Protein AF-A0A8I2FVI8-F1 (afdb_monomer_lite)

Structure (mmCIF, N/CA/C/O backbone):
data_AF-A0A8I2FVI8-F1
#
_entry.id   AF-A0A8I2FVI8-F1
#
loop_
_atom_site.group_PDB
_atom_site.id
_atom_site.type_symbol
_atom_site.label_atom_id
_atom_site.label_alt_id
_atom_site.label_comp_id
_atom_site.label_asym_id
_atom_site.label_entity_id
_atom_site.label_seq_id
_atom_site.pdbx_PDB_ins_code
_atom_site.Cartn_x
_atom_site.Cartn_y
_atom_site.Cartn_z
_atom_site.occupancy
_atom_site.B_iso_or_equiv
_atom_site.auth_seq_id
_atom_site.auth_comp_id
_atom_site.auth_asym_id
_atom_site.auth_atom_id
_atom_site.pdbx_PDB_model_num
ATOM 1 N N . MET A 1 1 ? 8.600 -8.581 -15.333 1.00 67.62 1 MET A N 1
ATOM 2 C CA . MET A 1 1 ? 9.399 -9.189 -14.242 1.00 67.62 1 MET A CA 1
ATOM 3 C C . MET A 1 1 ? 10.765 -8.516 -14.076 1.00 67.62 1 MET A C 1
ATOM 5 O O . MET A 1 1 ? 10.994 -7.968 -13.010 1.00 67.62 1 MET A O 1
ATOM 9 N N . ALA A 1 2 ? 11.638 -8.461 -15.097 1.00 86.44 2 ALA A N 1
ATOM 10 C CA . ALA A 1 2 ? 12.996 -7.894 -14.961 1.00 86.44 2 ALA A CA 1
ATOM 11 C C . ALA A 1 2 ? 13.040 -6.448 -14.413 1.00 86.44 2 ALA A C 1
ATOM 13 O O . ALA A 1 2 ? 13.754 -6.176 -13.453 1.00 86.44 2 ALA A O 1
ATOM 14 N N . HIS A 1 3 ? 12.217 -5.539 -14.949 1.00 93.38 3 HIS A N 1
ATOM 15 C CA . HIS A 1 3 ? 12.152 -4.155 -14.458 1.00 93.38 3 HIS A CA 1
ATOM 16 C C . HIS A 1 3 ? 11.578 -4.022 -13.039 1.00 93.38 3 HIS A C 1
ATOM 18 O O . HIS A 1 3 ? 12.005 -3.142 -12.302 1.00 93.38 3 HIS A O 1
ATOM 24 N N . TYR A 1 4 ? 10.671 -4.913 -12.624 1.00 95.62 4 TYR A N 1
ATOM 25 C CA . TYR A 1 4 ? 10.170 -4.936 -11.245 1.00 95.62 4 TYR A CA 1
ATOM 26 C C . TYR A 1 4 ? 11.287 -5.322 -10.266 1.00 95.62 4 TYR A C 1
ATOM 28 O O . TYR A 1 4 ? 11.525 -4.601 -9.302 1.00 95.62 4 TYR A O 1
ATOM 36 N N . ASN A 1 5 ? 12.031 -6.395 -10.558 1.00 96.81 5 ASN A N 1
ATOM 37 C CA . ASN A 1 5 ? 13.161 -6.817 -9.722 1.00 96.81 5 ASN A CA 1
ATOM 38 C C . ASN A 1 5 ? 14.243 -5.729 -9.647 1.00 96.81 5 ASN A C 1
ATOM 40 O O . ASN A 1 5 ? 14.811 -5.491 -8.585 1.00 96.81 5 ASN A O 1
ATOM 44 N N . LEU A 1 6 ? 14.487 -5.028 -10.759 1.00 96.88 6 LEU A N 1
ATOM 45 C CA . LEU A 1 6 ? 15.387 -3.878 -10.791 1.00 96.88 6 LEU A CA 1
ATOM 46 C C . LEU A 1 6 ? 14.881 -2.727 -9.903 1.00 96.88 6 LEU A C 1
ATOM 48 O O . LEU A 1 6 ? 15.671 -2.116 -9.188 1.00 96.88 6 LEU A O 1
ATOM 52 N N . GLY A 1 7 ? 13.573 -2.458 -9.915 1.00 97.50 7 GLY A N 1
ATOM 53 C CA . GLY A 1 7 ? 12.948 -1.471 -9.033 1.00 97.50 7 GLY A CA 1
ATOM 54 C C . GLY A 1 7 ? 13.130 -1.808 -7.557 1.00 97.50 7 GLY A C 1
ATOM 55 O O . GLY A 1 7 ? 13.542 -0.945 -6.787 1.00 97.50 7 GLY A O 1
ATOM 56 N N . ILE A 1 8 ? 12.938 -3.076 -7.181 1.00 98.00 8 ILE A N 1
ATOM 57 C CA . ILE A 1 8 ? 13.197 -3.560 -5.817 1.00 98.00 8 ILE A CA 1
ATOM 58 C C . ILE A 1 8 ? 14.671 -3.376 -5.436 1.00 98.00 8 ILE A C 1
ATOM 60 O O . ILE A 1 8 ? 14.960 -2.828 -4.375 1.00 98.00 8 ILE A O 1
ATOM 64 N N . ALA A 1 9 ? 15.611 -3.754 -6.306 1.00 98.00 9 ALA A N 1
ATOM 65 C CA . ALA A 1 9 ? 17.041 -3.593 -6.037 1.00 98.00 9 ALA A CA 1
ATOM 66 C C . ALA A 1 9 ? 17.439 -2.118 -5.833 1.00 98.00 9 ALA A C 1
ATOM 68 O O . ALA A 1 9 ? 18.198 -1.786 -4.918 1.00 98.00 9 ALA A O 1
ATOM 69 N N . PHE A 1 10 ? 16.899 -1.207 -6.647 1.00 98.31 10 PHE A N 1
ATOM 70 C CA . PHE A 1 10 ? 17.116 0.226 -6.458 1.00 98.31 10 PHE A CA 1
ATOM 71 C C . PHE A 1 10 ? 16.465 0.758 -5.181 1.00 98.31 10 PHE A C 1
ATOM 73 O O . PHE A 1 10 ? 17.081 1.568 -4.493 1.00 98.31 10 PHE A O 1
ATOM 80 N N . PHE A 1 11 ? 15.268 0.285 -4.834 1.00 97.81 11 PHE A N 1
ATOM 81 C CA . PHE A 1 11 ? 14.587 0.669 -3.599 1.00 97.81 11 PHE A CA 1
ATOM 82 C C . PHE A 1 11 ? 15.399 0.263 -2.365 1.00 97.81 11 PHE A C 1
ATOM 84 O O . PHE A 1 11 ? 15.670 1.096 -1.504 1.00 97.81 11 PHE A O 1
ATOM 91 N N . MET A 1 12 ? 15.880 -0.983 -2.327 1.00 97.25 12 MET A N 1
ATOM 92 C CA . MET A 1 12 ? 16.697 -1.504 -1.226 1.00 97.25 12 MET A CA 1
ATOM 93 C C . MET A 1 12 ? 18.048 -0.792 -1.080 1.00 97.25 12 MET A C 1
ATOM 95 O O . MET A 1 12 ? 18.614 -0.772 0.007 1.00 97.25 12 MET A O 1
ATOM 99 N N . THR A 1 13 ? 18.567 -0.200 -2.159 1.00 97.44 13 THR A N 1
ATOM 100 C CA . THR A 1 13 ? 19.827 0.565 -2.148 1.00 97.44 13 THR A CA 1
ATOM 101 C C . THR A 1 13 ? 19.614 2.076 -2.000 1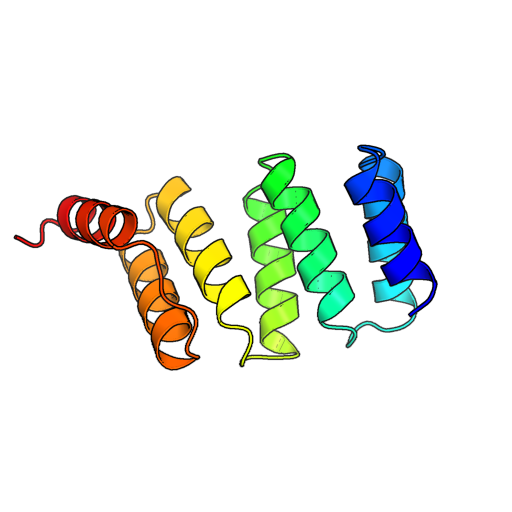.00 97.44 13 THR A C 1
ATOM 103 O O . THR A 1 13 ? 20.556 2.844 -2.179 1.00 97.44 13 THR A O 1
ATOM 106 N N . GLY A 1 14 ? 18.389 2.527 -1.699 1.00 96.38 14 GLY A N 1
ATOM 107 C CA . GLY A 1 14 ? 18.061 3.945 -1.502 1.00 96.38 14 GLY A CA 1
ATOM 108 C C . GLY A 1 14 ? 18.049 4.789 -2.783 1.00 96.38 14 GLY A C 1
ATOM 109 O O . GLY A 1 14 ? 17.909 6.009 -2.736 1.00 96.38 14 GLY A O 1
ATOM 110 N N . GLN A 1 15 ? 18.170 4.169 -3.959 1.00 98.12 15 GLN A N 1
ATOM 111 C CA . GLN A 1 15 ? 18.161 4.853 -5.254 1.00 98.12 15 GLN A CA 1
ATOM 112 C C . GLN A 1 15 ? 16.721 5.103 -5.730 1.00 98.12 15 GLN A C 1
ATOM 114 O O . GLN A 1 15 ? 16.296 4.611 -6.777 1.00 98.12 15 GLN A O 1
ATOM 119 N N . PHE A 1 16 ? 15.961 5.884 -4.962 1.00 96.69 16 PHE A N 1
ATOM 120 C CA . PHE A 1 16 ? 14.509 6.036 -5.107 1.00 96.69 16 PHE A CA 1
ATOM 121 C C . PHE A 1 16 ? 14.051 6.503 -6.496 1.00 96.69 16 PHE A C 1
ATOM 123 O O . PHE A 1 16 ? 13.142 5.904 -7.063 1.00 96.69 16 PHE A O 1
ATOM 130 N N . ASN A 1 17 ? 14.733 7.476 -7.110 1.00 97.44 17 ASN A N 1
ATOM 131 C CA . ASN A 1 17 ? 14.395 7.929 -8.470 1.00 97.44 17 ASN A CA 1
ATOM 132 C C . ASN A 1 17 ? 14.585 6.820 -9.520 1.00 97.44 17 ASN A C 1
ATOM 134 O O . ASN A 1 17 ? 13.853 6.742 -10.507 1.00 97.44 17 ASN A O 1
ATOM 138 N N . LYS A 1 18 ? 15.583 5.946 -9.337 1.00 98.12 18 LYS A N 1
ATOM 139 C CA . LYS A 1 18 ? 15.793 4.804 -10.238 1.00 98.12 18 LYS A CA 1
ATOM 140 C C . LYS A 1 18 ? 14.761 3.707 -9.981 1.00 98.12 18 LYS A C 1
ATOM 142 O O . LYS A 1 18 ? 14.297 3.096 -10.941 1.00 98.12 18 LYS A O 1
ATOM 147 N N . ALA A 1 19 ? 14.378 3.500 -8.721 1.00 98.31 19 ALA A N 1
ATOM 148 C CA . ALA A 1 19 ? 13.312 2.578 -8.344 1.00 98.31 19 ALA A CA 1
ATOM 149 C C . ALA A 1 19 ? 11.976 2.982 -8.984 1.00 98.31 19 ALA A C 1
ATOM 151 O O . ALA A 1 19 ? 11.353 2.158 -9.647 1.00 98.31 19 ALA A O 1
ATOM 152 N N . GLU A 1 20 ? 11.600 4.262 -8.884 1.00 98.31 20 GLU A N 1
ATOM 153 C CA . GLU A 1 20 ? 10.383 4.813 -9.495 1.00 98.31 20 GLU A CA 1
ATOM 154 C C . GLU A 1 20 ? 10.350 4.541 -11.000 1.00 98.31 20 GLU A C 1
ATOM 156 O O . GLU A 1 20 ? 9.423 3.912 -11.509 1.00 98.31 20 GLU A O 1
ATOM 161 N N . ASN A 1 21 ? 11.416 4.925 -11.707 1.00 98.19 21 ASN A N 1
ATOM 162 C CA . ASN A 1 21 ? 11.533 4.705 -13.146 1.00 98.19 21 ASN A CA 1
ATOM 163 C C . ASN A 1 21 ? 11.452 3.220 -13.527 1.00 98.19 21 ASN A C 1
ATOM 165 O O . ASN A 1 21 ? 10.867 2.869 -14.553 1.00 98.19 21 ASN A O 1
ATOM 169 N N . ALA A 1 22 ? 12.046 2.333 -12.729 1.00 98.31 22 ALA A N 1
ATOM 170 C CA . ALA A 1 22 ? 12.007 0.900 -12.981 1.00 98.31 22 ALA A CA 1
ATOM 171 C C . ALA A 1 22 ? 10.601 0.314 -12.759 1.00 98.31 22 ALA A C 1
ATOM 173 O O . ALA A 1 22 ? 10.139 -0.468 -13.594 1.00 98.31 22 ALA A O 1
ATOM 174 N N . PHE A 1 23 ? 9.887 0.734 -11.710 1.00 98.31 23 PHE A N 1
ATOM 175 C CA . PHE A 1 23 ? 8.494 0.337 -11.492 1.00 98.31 23 PHE A CA 1
ATOM 176 C C . PHE A 1 23 ? 7.565 0.876 -12.585 1.00 98.31 23 PHE A C 1
ATOM 178 O O . PHE A 1 23 ? 6.791 0.100 -13.141 1.00 98.31 23 PHE A O 1
ATOM 185 N N . ILE A 1 24 ? 7.699 2.146 -12.984 1.00 98.25 24 ILE A N 1
ATOM 186 C CA . ILE A 1 24 ? 6.922 2.737 -14.087 1.00 98.25 24 ILE A CA 1
ATOM 187 C C . ILE A 1 24 ? 7.171 1.983 -15.398 1.00 98.25 24 ILE A C 1
ATOM 189 O O . ILE A 1 24 ? 6.223 1.659 -16.108 1.00 98.25 24 ILE A O 1
ATOM 193 N N . LYS A 1 25 ? 8.424 1.623 -15.713 1.00 98.19 25 LYS A N 1
ATOM 194 C CA . LYS A 1 25 ? 8.726 0.776 -16.880 1.00 98.19 25 LYS A CA 1
ATOM 195 C C . LYS A 1 25 ? 8.083 -0.605 -16.770 1.00 98.19 25 LYS A C 1
ATOM 197 O O . LYS A 1 25 ? 7.552 -1.105 -17.757 1.00 98.19 25 LYS A O 1
ATOM 202 N N . ALA A 1 26 ? 8.108 -1.226 -15.590 1.00 97.88 26 ALA A N 1
ATOM 203 C CA . ALA A 1 26 ? 7.453 -2.514 -15.375 1.00 97.88 26 ALA A CA 1
ATOM 204 C C . ALA A 1 26 ? 5.934 -2.432 -15.611 1.00 97.88 26 ALA A C 1
ATOM 206 O O . ALA A 1 26 ? 5.385 -3.324 -16.256 1.00 97.88 26 ALA A O 1
ATOM 207 N N . ILE A 1 27 ? 5.297 -1.349 -15.156 1.00 97.88 27 ILE A N 1
ATOM 208 C CA . ILE A 1 27 ? 3.881 -1.037 -15.391 1.00 97.88 27 ILE A CA 1
ATOM 209 C C . ILE A 1 27 ? 3.613 -0.779 -16.878 1.00 97.88 27 ILE A C 1
ATOM 211 O O . ILE A 1 27 ? 2.659 -1.318 -17.423 1.00 97.88 27 ILE A O 1
ATOM 215 N N . GLY A 1 28 ? 4.464 -0.009 -17.562 1.00 97.69 28 GLY A N 1
ATOM 216 C CA . GLY A 1 28 ? 4.313 0.262 -18.995 1.00 97.69 28 GLY A CA 1
ATOM 217 C C . GLY A 1 28 ? 4.406 -0.998 -19.863 1.00 97.69 28 GLY A C 1
ATOM 218 O O . GLY A 1 28 ? 3.726 -1.096 -20.877 1.00 97.69 28 GLY A O 1
ATOM 219 N N . ILE A 1 29 ? 5.208 -1.982 -19.445 1.00 97.50 29 ILE A N 1
ATOM 220 C CA . ILE A 1 29 ? 5.324 -3.284 -20.122 1.00 97.50 29 ILE A CA 1
ATOM 221 C C . ILE A 1 29 ? 4.137 -4.192 -19.789 1.00 97.50 29 ILE A C 1
ATOM 223 O O . ILE A 1 29 ? 3.622 -4.883 -20.663 1.00 97.50 29 ILE A O 1
ATOM 227 N N . ASN A 1 30 ? 3.725 -4.236 -18.521 1.00 96.25 30 ASN A N 1
ATOM 228 C CA . ASN A 1 30 ? 2.562 -4.998 -18.089 1.00 96.25 30 ASN A CA 1
ATOM 229 C C . ASN A 1 30 ? 1.743 -4.191 -17.069 1.00 96.25 30 ASN A C 1
ATOM 231 O O . ASN A 1 30 ? 2.029 -4.257 -15.868 1.00 96.25 30 ASN A O 1
ATOM 235 N N . PRO A 1 31 ? 0.677 -3.504 -17.518 1.00 96.25 31 PRO A N 1
ATOM 236 C CA . PRO A 1 31 ? -0.179 -2.712 -16.638 1.00 96.25 31 PRO A CA 1
ATOM 237 C C . PRO A 1 31 ? -0.926 -3.547 -15.595 1.00 96.25 31 PRO A C 1
ATOM 239 O O . PRO A 1 31 ? -1.364 -3.006 -14.586 1.00 96.25 31 PRO A O 1
ATOM 242 N N . ARG A 1 32 ? -1.058 -4.864 -15.809 1.00 96.06 32 ARG A N 1
ATOM 243 C CA . ARG A 1 32 ? -1.700 -5.803 -14.877 1.00 96.06 32 ARG A CA 1
ATOM 244 C C . ARG A 1 32 ? -0.706 -6.487 -13.935 1.00 96.06 32 ARG A C 1
ATOM 246 O O . ARG A 1 32 ? -1.041 -7.482 -13.300 1.00 96.06 32 ARG A O 1
ATOM 253 N N . LEU A 1 33 ? 0.530 -5.998 -13.844 1.00 95.50 33 LEU A N 1
ATOM 254 C CA . LEU A 1 33 ? 1.505 -6.500 -12.881 1.00 95.50 33 LEU A CA 1
ATOM 255 C C . LEU A 1 33 ? 1.266 -5.853 -11.508 1.00 95.50 33 LEU A C 1
ATOM 257 O O . LEU A 1 33 ? 1.866 -4.821 -11.205 1.00 95.50 33 LEU A O 1
ATOM 261 N N . ASN A 1 34 ? 0.428 -6.476 -10.670 1.00 94.94 34 ASN A N 1
ATOM 262 C CA . ASN A 1 34 ? 0.098 -5.993 -9.317 1.00 94.94 34 ASN A CA 1
ATOM 263 C C . ASN A 1 34 ? 1.347 -5.618 -8.502 1.00 94.94 34 ASN A C 1
ATOM 265 O O . ASN A 1 34 ? 1.445 -4.506 -7.997 1.00 94.94 34 ASN A O 1
ATOM 269 N N . LYS A 1 35 ? 2.374 -6.479 -8.501 1.00 96.06 35 LYS A N 1
ATOM 270 C CA . LYS A 1 35 ? 3.625 -6.254 -7.756 1.00 96.06 35 LYS A CA 1
ATOM 271 C C . LYS A 1 35 ? 4.341 -4.947 -8.118 1.00 96.06 35 LYS A C 1
ATOM 273 O O . LYS A 1 35 ? 5.014 -4.356 -7.277 1.00 96.06 35 LYS A O 1
ATOM 278 N N . ALA A 1 36 ? 4.230 -4.488 -9.366 1.00 97.56 36 ALA A N 1
ATOM 279 C CA . ALA A 1 36 ? 4.847 -3.229 -9.779 1.00 97.56 36 ALA A CA 1
ATOM 280 C C . ALA A 1 36 ? 4.073 -2.017 -9.244 1.00 97.56 36 ALA A C 1
ATOM 282 O O . ALA A 1 36 ? 4.697 -1.056 -8.799 1.00 97.56 36 ALA A O 1
ATOM 283 N N . TRP A 1 37 ? 2.740 -2.090 -9.215 1.00 98.38 37 TRP A N 1
ATOM 284 C CA . TRP A 1 37 ? 1.896 -1.083 -8.570 1.00 98.38 37 TRP A CA 1
ATOM 285 C C . TRP A 1 37 ? 2.091 -1.057 -7.056 1.00 98.38 37 TRP A C 1
ATOM 287 O O . TRP A 1 37 ? 2.279 0.021 -6.494 1.00 98.38 37 TRP A O 1
ATOM 297 N N . SER A 1 38 ? 2.140 -2.223 -6.400 1.00 98.06 38 SER A N 1
ATOM 298 C CA . SER A 1 38 ? 2.433 -2.292 -4.967 1.00 98.06 38 SER A CA 1
ATOM 299 C C . SER A 1 38 ? 3.817 -1.731 -4.645 1.00 98.06 38 SER A C 1
ATOM 301 O O . SER A 1 38 ? 3.937 -0.935 -3.724 1.00 98.06 38 SER A O 1
ATOM 303 N N . GLY A 1 39 ? 4.846 -2.081 -5.428 1.00 97.94 39 GLY A N 1
ATOM 304 C CA . GLY A 1 39 ? 6.210 -1.579 -5.227 1.00 97.94 39 GLY A CA 1
ATOM 305 C C . GLY A 1 39 ? 6.328 -0.066 -5.428 1.00 97.94 39 GLY A C 1
ATOM 306 O O . GLY A 1 39 ? 7.041 0.607 -4.685 1.00 97.94 39 GLY A O 1
ATOM 307 N N . LEU A 1 40 ? 5.581 0.493 -6.385 1.00 98.12 40 LEU A N 1
ATOM 308 C CA . LEU A 1 40 ? 5.476 1.940 -6.565 1.00 98.12 40 LEU A CA 1
ATOM 309 C C . LEU A 1 40 ? 4.756 2.606 -5.377 1.00 98.12 40 LEU A C 1
ATOM 311 O O . LEU A 1 40 ? 5.184 3.659 -4.905 1.00 98.12 40 LEU A O 1
ATOM 315 N N . GLY A 1 41 ? 3.710 1.964 -4.848 1.00 98.38 41 GLY A N 1
ATOM 316 C CA . GLY A 1 41 ? 3.031 2.389 -3.626 1.00 98.38 41 GLY A CA 1
ATOM 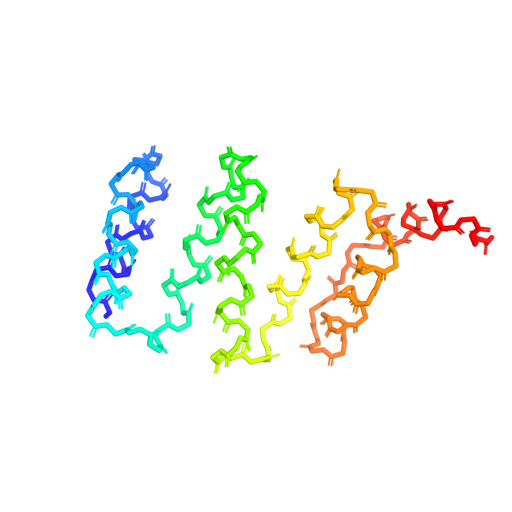317 C C . GLY A 1 41 ? 3.952 2.387 -2.404 1.00 98.38 41 GLY A C 1
ATOM 318 O O . GLY A 1 41 ? 4.011 3.390 -1.695 1.00 98.38 41 GLY A O 1
ATOM 319 N N . ASP A 1 42 ? 4.727 1.316 -2.212 1.00 98.31 42 ASP A N 1
ATOM 320 C CA . ASP A 1 42 ? 5.705 1.175 -1.126 1.00 98.31 42 ASP A CA 1
ATOM 321 C C . ASP A 1 42 ? 6.777 2.279 -1.213 1.00 98.31 42 ASP A C 1
ATOM 323 O O . ASP A 1 42 ? 7.092 2.936 -0.216 1.00 98.31 42 ASP A O 1
ATOM 327 N N . LEU A 1 43 ? 7.274 2.561 -2.423 1.00 98.44 43 LEU A N 1
ATOM 328 C CA . LEU A 1 43 ? 8.223 3.644 -2.687 1.00 98.44 43 LEU A CA 1
ATOM 329 C C . LEU A 1 43 ? 7.655 5.023 -2.323 1.00 98.44 43 LEU A C 1
ATOM 331 O O . LEU A 1 43 ? 8.316 5.816 -1.647 1.00 98.44 43 LEU A O 1
ATOM 335 N N . TYR A 1 44 ? 6.440 5.336 -2.775 1.00 98.50 44 TYR A N 1
ATOM 336 C CA . TYR A 1 44 ? 5.814 6.622 -2.476 1.00 98.50 44 TYR A CA 1
ATOM 337 C C . TYR A 1 44 ? 5.465 6.765 -1.000 1.00 98.50 44 TYR A C 1
ATOM 339 O O . TYR A 1 44 ? 5.644 7.848 -0.440 1.00 98.50 44 TYR A O 1
ATOM 347 N N . PHE A 1 45 ? 5.023 5.684 -0.360 1.00 97.75 45 PHE A N 1
ATOM 348 C CA . PHE A 1 45 ? 4.743 5.664 1.067 1.00 97.75 45 PHE A CA 1
ATOM 349 C C . PHE A 1 45 ? 6.012 5.952 1.876 1.00 97.75 45 PHE A C 1
ATOM 351 O O . PHE A 1 45 ? 6.002 6.832 2.736 1.00 97.75 45 PHE A O 1
ATOM 358 N N . HIS A 1 46 ? 7.128 5.296 1.534 1.00 96.75 46 HIS A N 1
ATOM 359 C CA . HIS A 1 46 ? 8.434 5.550 2.146 1.00 96.75 46 HIS A CA 1
ATOM 360 C C . HIS A 1 46 ? 8.852 7.025 2.027 1.00 96.75 46 HIS A C 1
ATOM 362 O O . HIS A 1 46 ? 9.303 7.633 2.995 1.00 96.75 46 HIS A O 1
ATOM 368 N N . ASN A 1 47 ? 8.610 7.633 0.864 1.00 95.94 47 ASN A N 1
ATOM 369 C CA . ASN A 1 47 ? 8.903 9.043 0.599 1.00 95.94 47 ASN A CA 1
ATOM 370 C C . ASN A 1 47 ? 7.827 10.021 1.115 1.00 95.94 47 ASN A C 1
ATOM 372 O O . ASN A 1 47 ? 7.837 11.189 0.728 1.00 95.94 47 ASN A O 1
ATOM 376 N N . ARG A 1 48 ? 6.880 9.566 1.952 1.00 95.62 48 ARG A N 1
ATOM 377 C CA . ARG A 1 48 ? 5.746 10.350 2.488 1.00 95.62 48 ARG A CA 1
ATOM 378 C C . ARG A 1 48 ? 4.848 11.000 1.422 1.00 95.62 48 ARG A C 1
ATOM 380 O O . ARG A 1 48 ? 4.082 11.912 1.722 1.00 95.62 48 ARG A O 1
ATOM 387 N N . GLN A 1 49 ? 4.879 10.509 0.186 1.00 97.62 49 GLN A N 1
ATOM 388 C CA . GLN A 1 49 ? 3.995 10.933 -0.902 1.00 97.62 49 GLN A CA 1
ATOM 389 C C . GLN A 1 49 ? 2.669 10.157 -0.823 1.00 97.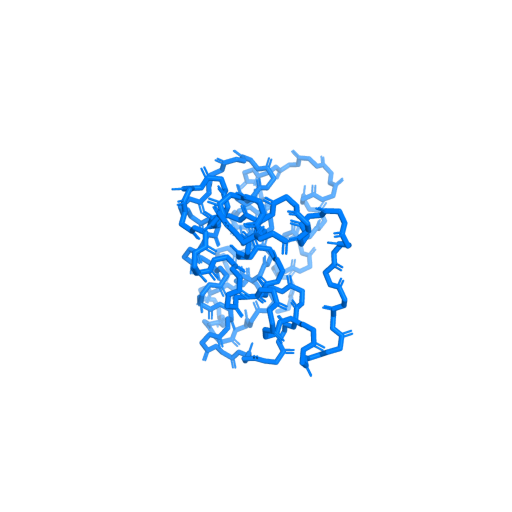62 49 GLN A C 1
ATOM 391 O O . GLN A 1 49 ? 2.361 9.339 -1.690 1.00 97.62 49 GLN A O 1
ATOM 396 N N . LEU A 1 50 ? 1.899 10.398 0.245 1.00 97.00 50 LEU A N 1
ATOM 397 C CA . LEU A 1 50 ? 0.732 9.588 0.631 1.00 97.00 50 LEU A CA 1
ATOM 398 C C . LEU A 1 50 ? -0.333 9.478 -0.470 1.00 97.00 50 LEU A C 1
ATOM 400 O O . LEU A 1 50 ? -0.814 8.384 -0.744 1.00 97.00 50 LEU A O 1
ATOM 404 N N . GLU A 1 51 ? -0.623 10.576 -1.169 1.00 97.25 51 GLU A N 1
ATOM 405 C CA . GLU A 1 51 ? -1.572 10.602 -2.291 1.00 97.25 51 GLU A CA 1
ATOM 406 C C . GLU A 1 51 ? -1.171 9.635 -3.417 1.00 97.25 51 GLU A C 1
ATOM 408 O O . GLU A 1 51 ? -1.970 8.810 -3.866 1.00 97.25 51 GLU A O 1
ATOM 413 N N . LYS A 1 52 ? 0.096 9.682 -3.850 1.00 98.12 52 LYS A N 1
ATOM 414 C CA . LYS A 1 52 ? 0.601 8.793 -4.906 1.00 98.12 52 LYS A CA 1
ATOM 415 C C . LYS A 1 52 ? 0.675 7.343 -4.440 1.00 98.12 52 LYS A C 1
ATOM 417 O O . LYS A 1 52 ? 0.393 6.433 -5.224 1.00 98.12 52 LYS A O 1
ATOM 422 N N . ALA A 1 53 ? 1.029 7.129 -3.171 1.00 98.50 53 ALA A N 1
ATOM 423 C CA . ALA A 1 53 ? 1.024 5.808 -2.560 1.00 98.50 53 ALA A CA 1
ATOM 424 C C . ALA A 1 53 ? -0.384 5.204 -2.593 1.00 98.50 53 ALA A C 1
ATOM 426 O O . ALA A 1 53 ? -0.561 4.096 -3.093 1.00 98.50 53 ALA A O 1
ATOM 427 N N . ARG A 1 54 ? -1.396 5.974 -2.169 1.00 98.38 54 ARG A N 1
ATOM 428 C CA . ARG A 1 54 ? -2.804 5.567 -2.182 1.00 98.38 54 ARG A CA 1
ATOM 429 C C . ARG A 1 54 ? -3.266 5.176 -3.579 1.00 98.38 54 ARG A C 1
ATOM 431 O O . ARG A 1 54 ? -3.802 4.088 -3.751 1.00 98.38 54 ARG A O 1
ATOM 438 N N . ILE A 1 55 ? -3.012 6.022 -4.580 1.00 98.31 55 ILE A N 1
ATOM 439 C CA . ILE A 1 55 ? -3.383 5.744 -5.978 1.00 98.31 55 ILE A CA 1
ATOM 440 C C . ILE A 1 55 ? -2.733 4.442 -6.467 1.00 98.31 55 ILE A C 1
ATOM 442 O O . ILE A 1 55 ? -3.407 3.601 -7.057 1.00 98.31 55 ILE A O 1
ATOM 446 N N . SER A 1 56 ? -1.441 4.251 -6.190 1.00 98.44 56 SER A N 1
ATOM 447 C CA . SER A 1 56 ? -0.700 3.061 -6.628 1.00 98.44 56 SER A CA 1
ATOM 448 C C . SER A 1 56 ? -1.204 1.787 -5.943 1.00 98.44 56 SER A C 1
ATOM 450 O O . SER A 1 56 ? -1.388 0.763 -6.595 1.00 98.44 56 SER A O 1
ATOM 452 N N . TYR A 1 57 ? -1.499 1.852 -4.645 1.00 98.56 57 TYR A N 1
ATOM 453 C CA . TYR A 1 57 ? -2.076 0.737 -3.898 1.00 98.56 57 TYR A CA 1
ATOM 454 C C . TYR A 1 57 ? -3.495 0.388 -4.343 1.00 98.56 57 TYR A C 1
ATOM 456 O O . TYR A 1 57 ? -3.793 -0.792 -4.510 1.00 98.56 57 TYR A O 1
ATOM 464 N N . LEU A 1 58 ? -4.349 1.383 -4.599 1.00 98.19 58 LEU A N 1
ATOM 465 C CA . LEU A 1 58 ? -5.687 1.147 -5.147 1.00 98.19 58 LEU A CA 1
ATOM 466 C C . LEU A 1 58 ? -5.602 0.473 -6.519 1.00 98.19 58 LEU A C 1
ATOM 468 O O . LEU A 1 58 ? -6.308 -0.500 -6.756 1.00 98.19 58 LEU A O 1
ATOM 472 N N . LYS A 1 59 ? -4.670 0.898 -7.383 1.00 98.31 59 LYS A N 1
ATOM 473 C CA . LYS A 1 59 ? -4.406 0.214 -8.659 1.00 98.31 59 LYS A CA 1
ATOM 474 C C . LYS A 1 59 ? -3.913 -1.221 -8.477 1.00 98.31 59 LYS A C 1
ATOM 476 O O . LYS A 1 59 ? -4.305 -2.090 -9.247 1.00 98.31 59 LYS A O 1
ATOM 481 N N . SER A 1 60 ? -3.098 -1.488 -7.455 1.00 97.81 60 SER A N 1
ATOM 482 C CA . SER A 1 60 ? -2.697 -2.857 -7.109 1.00 97.81 60 SER A CA 1
ATOM 483 C C . SER A 1 60 ? -3.908 -3.714 -6.728 1.00 97.81 60 SER A C 1
ATOM 485 O O . SER A 1 60 ? -4.057 -4.809 -7.262 1.00 97.81 60 SER A O 1
ATOM 487 N N . LEU A 1 61 ? -4.799 -3.195 -5.874 1.00 97.38 61 LEU A N 1
ATOM 488 C CA . LEU A 1 61 ? -6.003 -3.901 -5.417 1.00 97.38 61 LEU A CA 1
ATOM 489 C C . LEU A 1 61 ? -7.081 -4.057 -6.498 1.00 97.38 61 LEU A C 1
ATOM 491 O O . LEU A 1 61 ? -7.821 -5.035 -6.477 1.00 97.38 61 LEU A O 1
ATOM 495 N N . GLU A 1 62 ? -7.160 -3.139 -7.467 1.00 97.62 62 GLU A N 1
ATOM 496 C CA . GLU A 1 62 ? -7.996 -3.315 -8.665 1.00 97.62 62 GLU A CA 1
ATOM 497 C C . GLU A 1 62 ? -7.580 -4.562 -9.471 1.00 97.62 62 GLU A C 1
ATOM 499 O O . GLU A 1 62 ? -8.405 -5.157 -10.164 1.00 97.62 62 GLU A O 1
ATOM 504 N N . ILE A 1 63 ? -6.301 -4.952 -9.404 1.00 97.38 63 ILE A N 1
ATOM 505 C CA . ILE A 1 63 ? -5.744 -6.101 -10.129 1.00 97.38 63 ILE A CA 1
ATOM 506 C C . ILE A 1 63 ? -5.785 -7.370 -9.272 1.00 97.38 63 ILE A C 1
ATOM 508 O O . ILE A 1 63 ? -6.178 -8.422 -9.777 1.00 97.38 63 ILE A O 1
ATOM 512 N N . ASP A 1 64 ? -5.349 -7.273 -8.015 1.00 95.31 64 ASP A N 1
ATOM 513 C CA . ASP A 1 64 ? -5.339 -8.358 -7.034 1.00 95.31 64 ASP A CA 1
ATOM 514 C C . ASP A 1 64 ? -5.963 -7.877 -5.710 1.00 95.31 64 ASP A C 1
ATOM 516 O O . ASP A 1 64 ? -5.282 -7.254 -4.889 1.00 95.31 64 ASP A O 1
ATOM 520 N N . PRO A 1 65 ? -7.261 -8.146 -5.484 1.00 94.50 65 PRO A N 1
ATOM 521 C CA . PRO A 1 65 ? -7.978 -7.653 -4.313 1.00 94.50 65 PRO A CA 1
ATOM 522 C C . PRO A 1 65 ? -7.647 -8.422 -3.026 1.00 94.50 65 PRO A C 1
ATOM 524 O O . PRO A 1 65 ? -8.154 -8.065 -1.968 1.00 94.50 65 PRO A O 1
ATOM 527 N N . LEU A 1 66 ? -6.838 -9.487 -3.087 1.00 94.62 66 LEU A N 1
ATOM 528 C CA . LEU A 1 66 ? -6.574 -10.365 -1.942 1.00 94.62 66 LEU A CA 1
ATOM 529 C C . LEU A 1 66 ? -5.282 -10.007 -1.189 1.00 94.62 66 LEU A C 1
ATOM 531 O O . LEU A 1 66 ? -4.838 -10.746 -0.309 1.00 94.62 66 LEU A O 1
ATOM 535 N N . GLU A 1 67 ? -4.673 -8.856 -1.483 1.00 94.31 67 GLU A N 1
ATOM 536 C CA . GLU A 1 67 ? -3.453 -8.409 -0.811 1.00 94.31 67 GLU A CA 1
ATOM 537 C C . GLU A 1 67 ? -3.731 -7.694 0.528 1.00 94.31 67 GLU A C 1
ATOM 539 O O . GLU A 1 67 ? -3.719 -6.463 0.622 1.00 94.31 67 GLU A O 1
ATOM 544 N N . GLY A 1 68 ? -3.885 -8.464 1.613 1.00 95.69 68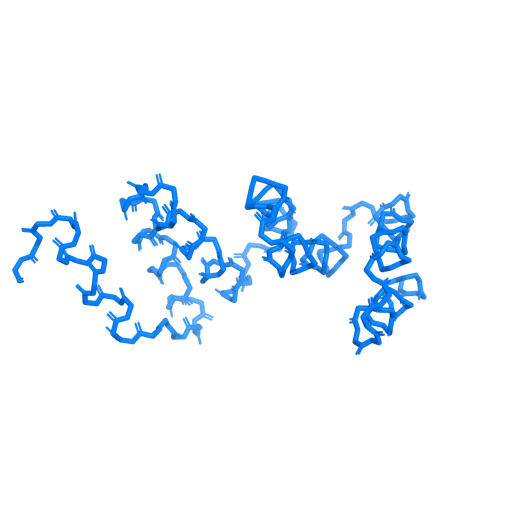 GLY A N 1
ATOM 545 C CA . GLY A 1 68 ? -4.144 -7.923 2.961 1.00 95.69 68 GLY A CA 1
ATOM 546 C C . GLY A 1 68 ? -3.109 -6.894 3.453 1.00 95.69 68 GLY A C 1
ATOM 547 O O . GLY A 1 68 ? -3.462 -5.895 4.078 1.00 95.69 68 GLY A O 1
ATOM 548 N N . ARG A 1 69 ? -1.832 -7.058 3.084 1.00 96.50 69 ARG A N 1
ATOM 549 C CA . ARG A 1 69 ? -0.764 -6.075 3.361 1.00 96.50 69 ARG A CA 1
ATOM 550 C C . ARG A 1 69 ? -1.072 -4.694 2.769 1.00 96.50 69 ARG A C 1
ATOM 552 O O . ARG A 1 69 ? -0.799 -3.679 3.406 1.00 96.50 69 ARG A O 1
ATOM 559 N N . ILE A 1 70 ? -1.621 -4.645 1.556 1.00 97.62 70 ILE A N 1
ATOM 560 C CA . ILE A 1 70 ? -1.929 -3.384 0.869 1.00 97.62 70 ILE A CA 1
ATOM 561 C C . ILE A 1 70 ? -3.105 -2.686 1.541 1.00 97.62 70 ILE A C 1
ATOM 563 O O . ILE A 1 70 ? -3.060 -1.472 1.733 1.00 97.62 70 ILE A O 1
ATOM 567 N N . HIS A 1 71 ? -4.103 -3.448 1.990 1.00 97.94 71 HIS A N 1
ATOM 568 C CA . HIS A 1 71 ? -5.159 -2.915 2.842 1.00 97.94 71 HIS A CA 1
ATOM 569 C C . HIS A 1 71 ? -4.604 -2.310 4.139 1.00 97.94 71 HIS A C 1
ATOM 571 O O . HIS A 1 71 ? -4.958 -1.184 4.475 1.00 97.94 71 HIS A O 1
ATOM 577 N N . ASN A 1 72 ? -3.658 -2.966 4.815 1.00 96.75 72 ASN A N 1
ATOM 578 C CA . ASN A 1 72 ? -3.012 -2.375 5.990 1.00 96.75 72 ASN A CA 1
ATOM 579 C C . ASN A 1 72 ? -2.261 -1.066 5.660 1.00 96.75 72 ASN A C 1
ATOM 581 O O . ASN A 1 72 ? -2.391 -0.082 6.386 1.00 96.75 72 ASN A O 1
ATOM 585 N N . ASN A 1 73 ? -1.523 -1.009 4.546 1.00 97.38 73 ASN A N 1
ATOM 586 C CA . ASN A 1 73 ? -0.833 0.219 4.129 1.00 97.38 73 ASN A CA 1
ATOM 587 C C . ASN A 1 73 ? -1.815 1.353 3.786 1.00 97.38 73 ASN A C 1
ATOM 589 O O . ASN A 1 73 ? -1.582 2.504 4.157 1.00 97.38 73 ASN A O 1
ATOM 593 N N . LEU A 1 74 ? -2.933 1.039 3.124 1.00 98.06 74 LEU A N 1
ATOM 594 C CA . LEU A 1 74 ? -4.012 1.997 2.883 1.00 98.06 74 LEU A CA 1
ATOM 595 C C . LEU A 1 74 ? -4.626 2.488 4.193 1.00 98.06 74 LEU A C 1
ATOM 597 O O . LEU A 1 74 ? -4.832 3.689 4.333 1.00 98.06 74 LEU A O 1
ATOM 601 N N . ALA A 1 75 ? -4.854 1.607 5.170 1.00 97.69 75 ALA A N 1
ATOM 602 C CA . ALA A 1 75 ? -5.380 2.007 6.472 1.00 97.69 75 ALA A CA 1
ATOM 603 C C . ALA A 1 75 ? -4.493 3.055 7.157 1.00 97.69 75 ALA A C 1
ATOM 605 O O . ALA A 1 75 ? -4.994 4.060 7.660 1.00 97.69 75 ALA A O 1
ATOM 606 N N . VAL A 1 76 ? -3.173 2.865 7.112 1.00 96.88 76 VAL A N 1
ATOM 607 C CA . VAL A 1 76 ? -2.210 3.838 7.645 1.00 96.88 76 VAL A CA 1
ATOM 608 C C . VAL A 1 76 ? -2.265 5.163 6.877 1.00 96.88 76 VAL A C 1
ATOM 610 O O . VAL A 1 76 ? -2.255 6.228 7.492 1.00 96.88 76 VAL A O 1
ATOM 613 N N . ILE A 1 77 ? -2.367 5.126 5.544 1.00 97.81 77 ILE A N 1
ATOM 614 C CA . ILE A 1 77 ? -2.513 6.342 4.727 1.00 97.81 77 ILE A CA 1
ATOM 615 C C . ILE A 1 77 ? -3.786 7.111 5.106 1.00 97.81 77 ILE A C 1
ATOM 617 O O . ILE A 1 77 ? -3.716 8.302 5.410 1.00 97.81 77 ILE A O 1
ATOM 621 N N . TYR A 1 78 ? -4.934 6.433 5.150 1.00 97.75 78 TYR A N 1
ATOM 622 C CA . TYR A 1 78 ? -6.211 7.048 5.514 1.00 97.75 78 TYR A CA 1
ATOM 623 C C . TYR A 1 78 ? -6.201 7.602 6.943 1.00 97.75 78 TYR A C 1
ATOM 625 O O . TYR A 1 78 ? -6.759 8.671 7.191 1.00 97.75 78 TYR A O 1
ATOM 633 N N . TYR A 1 79 ? -5.504 6.942 7.871 1.00 96.12 79 TYR A N 1
ATOM 634 C CA . TYR A 1 79 ? -5.308 7.458 9.224 1.00 96.12 79 TYR A CA 1
ATOM 635 C C . TYR A 1 79 ? -4.536 8.784 9.235 1.00 96.12 79 TYR A C 1
ATOM 637 O O . TYR A 1 79 ? -4.980 9.740 9.872 1.00 96.12 79 TYR A O 1
ATOM 645 N N . TYR A 1 80 ? -3.430 8.891 8.488 1.00 94.94 80 TYR A N 1
ATOM 646 C CA . TYR A 1 80 ? -2.687 10.153 8.366 1.00 94.94 80 TYR A CA 1
ATOM 647 C C . TYR A 1 80 ? -3.504 11.267 7.697 1.00 94.94 80 TYR A C 1
ATOM 649 O O . TYR A 1 80 ? -3.328 12.441 8.021 1.00 94.94 80 TYR A O 1
ATOM 657 N N . GLU A 1 81 ? -4.439 10.908 6.819 1.00 94.06 81 GLU A N 1
ATOM 658 C CA . GLU A 1 81 ? -5.412 11.830 6.220 1.00 94.06 81 GLU A CA 1
ATOM 659 C C . GLU A 1 81 ? -6.602 12.162 7.135 1.00 94.06 81 GLU A C 1
ATOM 661 O O . GLU A 1 81 ? -7.476 12.932 6.739 1.00 94.06 81 GLU A O 1
ATOM 666 N N . LYS A 1 82 ? -6.649 11.607 8.355 1.00 95.06 82 LYS A N 1
ATOM 667 C CA . LYS A 1 82 ? -7.762 11.729 9.317 1.00 95.06 82 LYS A CA 1
ATOM 668 C C . LYS A 1 82 ? -9.098 11.164 8.810 1.00 95.06 82 LYS A C 1
ATOM 670 O O . LYS A 1 82 ? -10.160 11.502 9.328 1.00 95.06 82 LYS A O 1
ATOM 675 N N . LYS A 1 83 ? -9.046 10.272 7.822 1.00 96.56 83 LYS A N 1
ATOM 676 C CA . LYS A 1 83 ? -10.177 9.510 7.274 1.00 96.56 83 LYS A CA 1
ATOM 677 C C . LYS A 1 83 ? -10.322 8.197 8.038 1.00 96.56 83 LYS A C 1
ATOM 679 O O . LYS A 1 83 ? -10.001 7.110 7.557 1.00 96.56 83 LYS A O 1
ATOM 684 N N . PHE A 1 84 ? -10.700 8.321 9.307 1.00 96.00 84 PHE A N 1
ATOM 685 C CA . PHE A 1 84 ? -10.729 7.195 10.240 1.00 96.00 84 PHE A CA 1
ATOM 686 C C . PHE A 1 84 ? -11.728 6.083 9.858 1.00 96.00 84 PHE A C 1
ATOM 688 O O . PHE A 1 84 ? -11.370 4.913 10.015 1.00 96.00 84 PHE A O 1
ATOM 695 N N . PRO A 1 85 ? -12.932 6.375 9.323 1.00 96.00 85 PRO A N 1
ATOM 696 C CA . PRO A 1 85 ? -13.847 5.326 8.869 1.00 96.00 85 PRO A CA 1
ATOM 697 C C . PRO A 1 85 ? -13.246 4.449 7.760 1.00 96.00 85 PRO A C 1
ATOM 699 O O . PRO A 1 85 ? -13.295 3.221 7.843 1.00 96.00 85 PRO A O 1
ATOM 702 N N . GLU A 1 86 ? -12.615 5.066 6.760 1.00 97.06 86 GLU A N 1
ATOM 703 C CA . GLU A 1 86 ? -11.952 4.377 5.651 1.00 97.06 86 GLU A CA 1
ATOM 704 C C . GLU A 1 86 ? -10.738 3.579 6.135 1.00 97.06 86 GLU A C 1
ATOM 706 O O . GLU A 1 86 ? -10.535 2.433 5.724 1.00 97.06 86 GLU A O 1
ATOM 711 N N . ALA A 1 87 ? -9.963 4.140 7.068 1.00 97.44 87 ALA A N 1
ATOM 712 C CA . ALA A 1 87 ? -8.870 3.415 7.702 1.00 97.44 87 ALA A CA 1
ATOM 713 C C . ALA A 1 87 ? -9.370 2.142 8.405 1.00 97.44 87 ALA A C 1
ATOM 715 O O . ALA A 1 87 ? -8.780 1.074 8.240 1.00 97.44 87 ALA A O 1
ATOM 716 N N . LEU A 1 88 ? -10.491 2.223 9.132 1.00 95.94 88 LEU A N 1
ATOM 717 C CA . LEU A 1 88 ? -11.048 1.082 9.862 1.00 95.94 88 LEU A CA 1
ATOM 718 C C . LEU A 1 88 ? -11.582 0.014 8.908 1.00 95.94 88 LEU 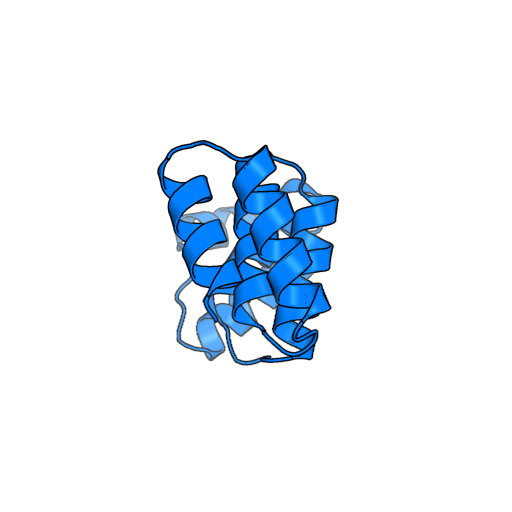A C 1
ATOM 720 O O . LEU A 1 88 ? -11.409 -1.179 9.158 1.00 95.94 88 LEU A O 1
ATOM 724 N N . GLN A 1 89 ? -12.210 0.428 7.809 1.00 96.38 89 GLN A N 1
ATOM 725 C CA . GLN A 1 89 ? -12.645 -0.492 6.763 1.00 96.38 89 GLN A CA 1
ATOM 726 C C . GLN A 1 89 ? -11.462 -1.286 6.196 1.00 96.38 89 GLN A C 1
ATOM 728 O O . GLN A 1 89 ? -11.545 -2.506 6.058 1.00 96.38 89 GLN A O 1
ATOM 733 N N . HIS A 1 90 ? -10.345 -0.617 5.916 1.00 97.50 90 HIS A N 1
ATOM 734 C CA . HIS A 1 90 ? -9.159 -1.276 5.385 1.00 97.50 90 HIS A CA 1
ATOM 735 C C . HIS A 1 90 ? -8.438 -2.166 6.402 1.00 97.50 90 HIS A C 1
ATOM 737 O O . HIS A 1 90 ? -7.960 -3.231 6.023 1.00 97.50 90 HIS A O 1
ATOM 743 N N . VAL A 1 91 ? -8.425 -1.809 7.690 1.00 97.31 91 VAL A N 1
ATOM 744 C CA . VAL A 1 91 ? -7.978 -2.725 8.755 1.00 97.31 91 VAL A CA 1
ATOM 745 C C . VAL A 1 91 ? -8.790 -4.022 8.732 1.00 97.31 91 VAL A C 1
ATOM 747 O O . VAL A 1 91 ? -8.212 -5.105 8.717 1.00 97.31 91 VAL A O 1
ATOM 750 N N . LYS A 1 92 ? -10.124 -3.922 8.685 1.00 96.25 92 LYS A N 1
ATOM 751 C CA . LYS A 1 92 ? -11.014 -5.095 8.695 1.00 96.25 92 LYS A CA 1
ATOM 752 C C . LYS A 1 92 ? -10.787 -5.999 7.484 1.00 96.25 92 LYS A C 1
ATOM 754 O O . LYS A 1 92 ? -10.767 -7.219 7.631 1.00 96.25 92 LYS A O 1
ATOM 759 N N . GLU A 1 93 ? -10.604 -5.419 6.296 1.00 97.12 93 GLU A N 1
ATOM 760 C CA . GLU A 1 93 ? -10.330 -6.214 5.093 1.00 97.12 93 GLU A CA 1
ATOM 761 C C . GLU A 1 93 ? -8.948 -6.881 5.160 1.00 97.12 93 GLU A C 1
ATOM 763 O O . GLU A 1 93 ? -8.823 -8.051 4.808 1.00 97.12 93 GLU A O 1
ATOM 768 N N . ALA A 1 94 ? -7.927 -6.192 5.687 1.00 97.00 94 ALA A N 1
ATOM 769 C CA . ALA A 1 94 ? -6.612 -6.790 5.915 1.00 97.00 94 ALA A CA 1
ATOM 770 C C . ALA A 1 94 ? -6.701 -8.025 6.830 1.00 97.00 94 ALA A C 1
ATOM 772 O O . ALA A 1 94 ? -6.184 -9.087 6.478 1.00 97.00 94 ALA A O 1
ATOM 773 N N . GLU A 1 95 ? -7.419 -7.920 7.952 1.00 96.25 95 GLU A N 1
ATOM 774 C CA . GLU A 1 95 ? -7.605 -9.022 8.905 1.00 96.25 95 GLU A CA 1
ATOM 775 C C . GLU A 1 95 ? -8.374 -10.197 8.299 1.00 96.25 95 GLU A C 1
ATOM 777 O O . GLU A 1 95 ? -7.983 -11.352 8.470 1.00 96.25 95 GLU A O 1
ATOM 782 N N . LYS A 1 96 ? -9.436 -9.912 7.539 1.00 96.88 96 LYS A N 1
ATOM 783 C CA . LYS A 1 96 ? -10.210 -10.925 6.809 1.00 96.88 96 LYS A CA 1
ATOM 784 C C . LYS A 1 96 ? -9.354 -11.696 5.801 1.00 96.88 96 LYS A C 1
ATOM 786 O O . LYS A 1 96 ? -9.588 -12.882 5.583 1.00 96.88 96 LYS A O 1
ATOM 791 N N . LEU A 1 97 ? -8.349 -11.042 5.221 1.00 96.19 97 LEU A N 1
ATOM 792 C CA . LEU A 1 97 ? -7.365 -11.643 4.317 1.00 96.19 97 LEU A CA 1
ATOM 793 C C . LEU A 1 97 ? -6.177 -12.288 5.055 1.00 96.19 97 LEU A C 1
ATOM 795 O O . LEU A 1 97 ? -5.190 -12.669 4.426 1.00 96.19 97 LEU A O 1
ATOM 799 N N . GLY A 1 98 ? -6.249 -12.421 6.382 1.00 95.69 98 GLY A N 1
ATOM 800 C CA . GLY A 1 98 ? -5.215 -13.056 7.198 1.00 95.69 98 GLY A CA 1
ATOM 801 C C . GLY A 1 98 ? -3.985 -12.182 7.449 1.00 95.69 98 GLY A C 1
ATOM 802 O O . GLY A 1 98 ? -2.959 -12.698 7.886 1.00 95.69 98 GLY A O 1
ATOM 803 N N . PHE A 1 99 ? -4.063 -10.874 7.185 1.00 95.31 99 PHE A N 1
ATOM 804 C CA . PHE A 1 99 ? -3.012 -9.916 7.510 1.00 95.31 99 PHE A CA 1
ATOM 805 C C . PHE A 1 99 ? -3.386 -9.153 8.792 1.00 95.31 99 PHE A C 1
ATOM 807 O O . PHE A 1 99 ? -4.166 -8.199 8.732 1.00 95.31 99 PHE A O 1
ATOM 814 N N . PRO A 1 100 ? -2.871 -9.560 9.966 1.00 90.50 100 PRO A N 1
ATOM 815 C CA . PRO A 1 100 ? -3.239 -8.924 11.221 1.00 90.50 100 PRO A CA 1
ATOM 816 C C . PRO A 1 100 ? -2.711 -7.487 11.265 1.00 90.50 100 PRO A C 1
ATOM 818 O O . PRO A 1 100 ? -1.515 -7.240 11.094 1.00 90.50 100 PRO A O 1
ATOM 821 N N . ALA A 1 101 ? -3.606 -6.535 11.518 1.00 88.56 101 ALA A N 1
ATOM 822 C CA . ALA A 1 101 ? -3.216 -5.163 11.808 1.00 88.56 101 ALA A CA 1
ATOM 823 C C . ALA A 1 101 ? -2.660 -5.058 13.235 1.00 88.56 101 ALA A C 1
ATOM 825 O O . ALA A 1 101 ? -3.036 -5.815 14.131 1.00 88.56 101 ALA A O 1
ATOM 826 N N . ASN A 1 102 ? -1.781 -4.085 13.464 1.00 91.00 102 ASN A N 1
ATOM 827 C CA . ASN A 1 102 ? -1.233 -3.8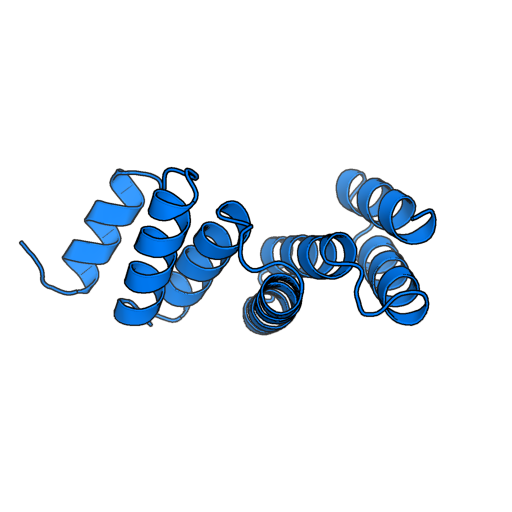30 14.791 1.00 91.00 102 ASN A CA 1
ATOM 828 C C . ASN A 1 102 ? -2.357 -3.470 15.791 1.00 91.00 102 ASN A C 1
ATOM 830 O O . ASN A 1 102 ? -3.154 -2.567 15.539 1.00 91.00 102 ASN A O 1
ATOM 834 N N . GLU A 1 103 ? -2.413 -4.164 16.931 1.00 91.12 103 GLU A N 1
ATOM 835 C CA . GLU A 1 103 ? -3.456 -3.958 17.950 1.00 91.12 103 GLU A CA 1
ATOM 836 C C . GLU A 1 103 ? -3.477 -2.536 18.522 1.00 91.12 103 GLU A C 1
ATOM 838 O O . GLU A 1 103 ? -4.550 -1.990 18.776 1.00 91.12 103 GLU A O 1
ATOM 843 N N . GLU A 1 104 ? -2.311 -1.915 18.701 1.00 93.00 104 GLU A N 1
ATOM 844 C CA . GLU A 1 104 ? -2.215 -0.539 19.191 1.00 93.00 104 GLU A CA 1
ATOM 845 C C . GLU A 1 104 ? -2.768 0.442 18.159 1.00 93.00 104 GLU A C 1
ATOM 847 O O . GLU A 1 104 ? -3.598 1.285 18.491 1.00 93.00 104 GLU A O 1
ATOM 852 N N . PHE A 1 105 ? -2.426 0.251 16.881 1.00 94.31 105 PHE A N 1
ATOM 853 C CA . PHE A 1 105 ? -2.994 1.047 15.792 1.00 94.31 105 PHE A CA 1
ATOM 854 C C . PHE A 1 105 ? -4.528 0.953 15.751 1.00 94.31 105 PHE A C 1
ATOM 856 O O . PHE A 1 105 ? -5.213 1.961 15.585 1.00 94.31 105 PHE A O 1
ATOM 863 N N . LYS A 1 106 ? -5.096 -0.238 15.978 1.00 93.06 106 LYS A N 1
ATOM 864 C CA . LYS A 1 106 ? -6.555 -0.415 16.058 1.00 93.06 106 LYS A CA 1
ATOM 865 C C . LYS A 1 106 ? -7.176 0.338 17.232 1.00 93.06 106 LYS A C 1
ATOM 867 O O . LYS A 1 106 ? -8.250 0.918 17.074 1.00 93.06 106 LYS A O 1
ATOM 872 N N . LYS A 1 107 ? -6.532 0.329 18.402 1.00 92.31 107 LYS A N 1
ATOM 873 C CA . LYS A 1 107 ? -7.001 1.085 19.575 1.00 92.31 107 LYS A CA 1
ATOM 874 C C . LYS A 1 107 ? -6.954 2.587 19.324 1.00 92.31 107 LYS A C 1
ATOM 876 O O . LYS A 1 107 ? -7.936 3.270 19.608 1.00 92.31 107 LYS A O 1
ATOM 881 N N . GLU A 1 108 ? -5.854 3.088 18.765 1.00 93.25 108 GLU A N 1
ATOM 882 C CA . GLU A 1 108 ? -5.732 4.496 18.378 1.00 93.25 108 GLU A CA 1
ATOM 883 C C . GLU A 1 108 ? -6.841 4.896 17.407 1.00 93.25 108 GLU A C 1
ATOM 885 O O . GLU A 1 108 ? -7.516 5.900 17.617 1.00 93.25 108 GLU A O 1
ATOM 890 N N . LEU A 1 109 ? -7.092 4.071 16.392 1.00 93.62 109 LEU A N 1
ATOM 891 C CA . LEU A 1 109 ? -8.115 4.334 15.391 1.00 93.62 109 LEU A CA 1
ATOM 892 C C . LEU A 1 109 ? -9.531 4.377 15.986 1.00 93.62 109 LEU A C 1
ATOM 894 O O . LEU A 1 109 ? -10.296 5.287 15.671 1.00 93.62 109 LEU A O 1
ATOM 898 N N . LYS A 1 110 ? -9.869 3.441 16.883 1.00 90.94 110 LYS A N 1
ATOM 899 C CA . LYS A 1 110 ? -11.146 3.449 17.620 1.00 90.94 110 LYS A CA 1
ATOM 900 C C . LYS A 1 110 ? -11.292 4.693 18.493 1.00 90.94 110 LYS A C 1
ATOM 902 O O . LYS A 1 110 ? -12.331 5.348 18.462 1.00 90.94 110 LYS A O 1
ATOM 907 N N . LYS A 1 111 ? -10.223 5.087 19.191 1.00 92.25 111 LYS A N 1
ATOM 908 C CA . LYS A 1 111 ? -10.190 6.330 19.971 1.00 92.25 111 LYS A CA 1
ATOM 909 C C . LYS A 1 111 ? -10.419 7.557 19.084 1.00 92.25 111 LYS A C 1
ATOM 911 O O . LYS A 1 111 ? -11.188 8.437 19.462 1.00 92.25 111 LYS A O 1
ATOM 916 N N . SER A 1 112 ? -9.799 7.608 17.904 1.00 91.50 112 SER A N 1
ATOM 917 C CA . SER A 1 112 ? -10.003 8.676 16.913 1.00 91.50 112 SER A CA 1
ATOM 918 C C . SER A 1 112 ? -11.425 8.717 16.346 1.00 91.50 112 SER A C 1
ATOM 920 O O . SER A 1 112 ? -11.883 9.784 15.944 1.00 91.50 112 SER A O 1
ATOM 922 N N . LEU A 1 113 ? -12.134 7.586 16.348 1.00 89.94 113 LEU A N 1
ATOM 923 C CA . LEU A 1 113 ? -13.553 7.485 15.991 1.00 89.94 113 LEU A CA 1
ATOM 924 C C . LEU A 1 113 ? -14.503 7.836 17.150 1.00 89.94 113 LEU A C 1
ATOM 926 O O . LEU A 1 113 ? -15.707 7.942 16.936 1.00 89.94 113 LEU A O 1
ATOM 930 N N . GLY A 1 114 ? -13.987 8.037 18.367 1.00 86.50 114 GLY A N 1
ATOM 931 C CA . GLY A 1 114 ? -14.804 8.257 19.564 1.00 86.50 114 GLY A CA 1
ATOM 932 C C . GLY A 1 114 ? -15.444 6.981 20.122 1.00 86.50 114 GLY A C 1
ATOM 933 O O . GLY A 1 114 ? -16.331 7.063 20.972 1.00 86.50 114 GLY A O 1
ATOM 934 N N . GLU A 1 115 ? -15.001 5.809 19.667 1.00 75.19 115 GLU A N 1
ATOM 935 C CA . GLU A 1 115 ? -15.428 4.514 20.194 1.00 75.19 115 GLU A CA 1
ATOM 936 C C . GLU A 1 115 ? -14.657 4.214 21.495 1.00 75.19 115 GLU A C 1
ATOM 938 O O . GLU A 1 115 ? -13.439 4.403 21.561 1.00 75.19 115 GLU A O 1
ATOM 943 N N . LYS A 1 116 ? -15.381 3.805 22.548 1.00 53.00 116 LYS A N 1
ATOM 944 C CA . LYS A 1 116 ? -14.817 3.442 23.862 1.00 53.00 116 LYS A CA 1
ATOM 945 C C . LYS A 1 116 ? -14.279 2.017 23.882 1.00 53.00 116 LYS A C 1
ATOM 947 O O . LYS A 1 116 ? -14.936 1.135 23.286 1.00 53.00 116 LYS A O 1
#

Foldseek 3Di:
DVLLVQLVVCVVVVVLVSSLVSLVVVCVVPVLPLSSLQSNLVSCVVVVVLVSNLVSLVSSCVNPVLPLVSLQSNLVSCVVVLVLVSSVVSQVSSVVSVNHHDPVSVVVSCVSVVHD

Radius of gyration: 14.85 Å; chains: 1; bounding box: 35×25×44 Å

pLDDT: mean 95.43, std 5.69, range [53.0, 98.56]

Secondary structure (DSSP, 8-state):
-HHHHHHHHHHHTT-HHHHHHHHHHHHHH-TT-HHHHHHHHHHHHHTT-HHHHHHHHHHHHHH-TT-HHHHHHHHHHHHHTT-HHHHHHHHHHHHHTT-PPPHHHHHHHHHHTT--

Sequence (116 aa):
MAHYNLGIAFFMTGQFNKAENAFIKAIGINPRLNKAWSGLGDLYFHNRQLEKARISYLKSLEIDPLEGRIHNNLAVIYYYEKKFPEALQHVKEAEKLGFPANEEFKKELKKSLGEK